Protein AF-S9Q608-F1 (afdb_monomer)

Organism: Cystobacter fuscus (strain ATCC 25194 / DSM 2262 / NBRC 100088 / M29) (NCBI:txid1242864)

pLDDT: mean 92.29, std 9.39, range [45.41, 98.0]

Solvent-accessible surface area (backbone atoms only — not comparable to full-atom values): 2791 Å² total; per-residue (Å²): 131,86,78,78,52,66,44,75,57,85,92,43,96,89,56,71,52,62,34,71,69,53,53,52,49,42,58,74,72,65,64,77,93,79,83,90,77,92,130

Mean predicted aligned error: 3.61 Å

Secondary structure (DSSP, 8-state):
-PPPSEE--TT-TT--EE-HHHHHHHHHTT--S------

Sequence (39 aa):
MEDANIFRP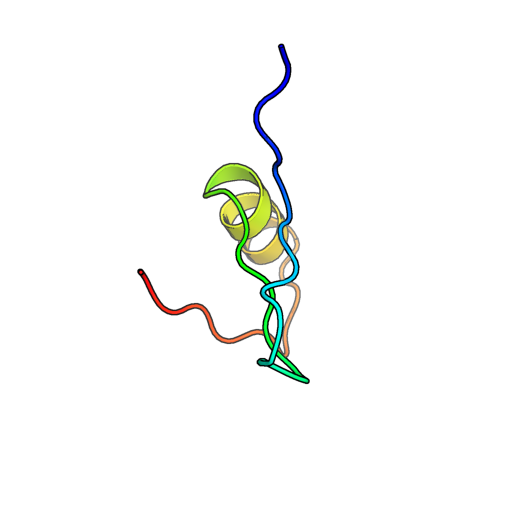WGWTVVLIVSERVKLAIEKEGLTGARFIEV

Structure (mmCIF, N/CA/C/O backbone):
data_AF-S9Q608-F1
#
_entry.id   AF-S9Q608-F1
#
loop_
_atom_site.group_PDB
_atom_site.id
_atom_site.type_symbol
_atom_site.label_atom_id
_atom_site.label_alt_id
_atom_site.label_comp_id
_atom_site.label_asym_id
_atom_site.label_entity_id
_atom_site.label_seq_id
_atom_site.pdbx_PDB_ins_code
_atom_site.Cartn_x
_atom_site.Cartn_y
_atom_site.Cartn_z
_atom_site.occupancy
_atom_site.B_iso_or_equiv
_atom_site.auth_seq_id
_atom_site.auth_comp_id
_atom_site.auth_asym_id
_atom_site.auth_atom_id
_atom_site.pdbx_PDB_model_num
ATOM 1 N N . MET A 1 1 ? 10.114 18.376 0.755 1.00 45.41 1 MET A N 1
ATOM 2 C CA . MET A 1 1 ? 9.699 17.647 -0.459 1.00 45.41 1 MET A CA 1
ATOM 3 C C . MET A 1 1 ? 8.836 16.509 0.033 1.00 45.41 1 MET A C 1
ATOM 5 O O . MET A 1 1 ? 9.310 15.771 0.880 1.00 45.41 1 MET A O 1
ATOM 9 N N . GLU A 1 2 ? 7.558 16.472 -0.335 1.00 64.88 2 GLU A N 1
ATOM 10 C CA . GLU A 1 2 ? 6.662 15.392 0.097 1.00 64.88 2 GLU A CA 1
ATOM 11 C C . GLU A 1 2 ? 7.069 14.086 -0.586 1.00 64.88 2 GLU A C 1
ATOM 13 O O . GLU A 1 2 ? 7.144 14.031 -1.814 1.00 64.88 2 GLU A O 1
ATOM 18 N N . ASP A 1 3 ? 7.324 13.047 0.208 1.00 84.75 3 ASP A N 1
ATOM 19 C CA . ASP A 1 3 ? 7.462 11.686 -0.300 1.00 84.75 3 ASP A CA 1
ATOM 20 C C . ASP A 1 3 ? 6.128 11.231 -0.911 1.00 84.75 3 ASP A C 1
ATOM 22 O O . ASP A 1 3 ? 5.043 11.484 -0.371 1.00 84.75 3 ASP A O 1
ATOM 26 N N . ALA A 1 4 ? 6.189 10.558 -2.061 1.00 90.12 4 ALA A N 1
ATOM 27 C CA . ALA A 1 4 ? 4.995 10.063 -2.732 1.00 90.12 4 ALA A CA 1
ATOM 28 C C . ALA A 1 4 ? 4.338 8.944 -1.905 1.00 90.12 4 ALA A C 1
ATOM 30 O O . ALA A 1 4 ? 4.977 7.964 -1.536 1.00 90.12 4 ALA A O 1
ATOM 31 N N . ASN A 1 5 ? 3.033 9.062 -1.651 1.00 95.12 5 ASN A N 1
ATOM 32 C CA . ASN A 1 5 ? 2.269 8.048 -0.912 1.00 95.12 5 ASN A CA 1
ATOM 33 C C . ASN A 1 5 ? 1.694 6.943 -1.814 1.00 95.12 5 ASN A C 1
ATOM 35 O O . ASN A 1 5 ? 1.296 5.894 -1.315 1.00 95.12 5 ASN A O 1
ATOM 39 N N . ILE A 1 6 ? 1.623 7.187 -3.126 1.00 95.06 6 ILE A N 1
ATOM 40 C CA . ILE A 1 6 ? 1.151 6.243 -4.143 1.00 95.06 6 ILE A CA 1
ATOM 41 C C . ILE A 1 6 ? 2.071 6.374 -5.354 1.00 95.06 6 ILE A C 1
ATOM 43 O O . ILE A 1 6 ? 2.289 7.476 -5.860 1.00 95.06 6 ILE A O 1
ATOM 47 N N . PHE A 1 7 ? 2.581 5.250 -5.838 1.00 94.75 7 PHE A N 1
ATOM 48 C CA . PHE A 1 7 ? 3.440 5.168 -7.006 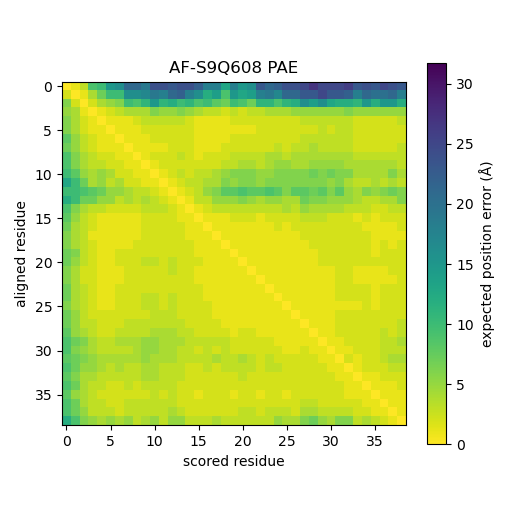1.00 94.75 7 PHE A CA 1
ATOM 49 C C . PHE A 1 7 ? 2.933 4.090 -7.965 1.00 94.75 7 PHE A C 1
ATOM 51 O O . PHE A 1 7 ? 2.612 2.968 -7.569 1.00 94.75 7 PHE A O 1
ATOM 58 N N . ARG A 1 8 ? 2.864 4.438 -9.253 1.00 93.88 8 ARG A N 1
ATOM 59 C CA . ARG A 1 8 ? 2.448 3.540 -10.331 1.00 93.88 8 ARG A CA 1
ATOM 60 C C . ARG A 1 8 ? 3.688 3.086 -11.113 1.00 93.88 8 ARG A C 1
ATOM 62 O O . ARG A 1 8 ? 4.157 3.839 -11.966 1.00 93.88 8 ARG A O 1
ATOM 69 N N . PRO A 1 9 ? 4.224 1.879 -10.860 1.00 92.81 9 PRO A N 1
ATOM 70 C CA . PRO A 1 9 ? 5.406 1.397 -11.563 1.00 92.81 9 PRO A CA 1
ATOM 71 C C . PRO A 1 9 ? 5.137 1.166 -13.053 1.00 92.81 9 PRO A C 1
ATOM 73 O O . PRO A 1 9 ? 4.124 0.577 -13.450 1.00 92.81 9 PRO A O 1
ATOM 76 N N . TRP A 1 10 ? 6.079 1.600 -13.888 1.00 93.88 10 TRP A N 1
ATOM 77 C CA . TRP A 1 10 ? 6.030 1.334 -15.321 1.00 93.88 10 TRP A CA 1
ATOM 78 C C . TRP A 1 10 ? 6.080 -0.179 -15.596 1.00 93.88 10 TRP A C 1
ATOM 80 O O . TRP A 1 10 ? 6.780 -0.923 -14.914 1.00 93.88 10 TRP A O 1
ATOM 90 N N . GLY A 1 11 ? 5.299 -0.649 -16.572 1.00 93.38 11 GLY A N 1
ATOM 91 C CA . GLY A 1 11 ? 5.244 -2.065 -16.961 1.00 93.38 11 GLY A CA 1
ATOM 92 C C . GLY A 1 11 ? 4.374 -2.984 -16.084 1.00 93.38 11 GLY A C 1
ATOM 93 O O . GLY A 1 11 ? 4.205 -4.147 -16.429 1.00 93.38 11 GLY A O 1
ATOM 94 N N . TRP A 1 12 ? 3.783 -2.502 -14.982 1.00 91.31 12 TRP A N 1
ATOM 95 C CA . TRP A 1 12 ? 3.016 -3.343 -14.038 1.00 91.31 12 TRP A CA 1
ATOM 96 C C . TRP A 1 12 ? 1.507 -3.084 -14.092 1.00 91.31 12 TRP A C 1
ATOM 98 O O . TRP A 1 12 ? 0.984 -2.450 -13.195 1.00 91.31 12 TRP A O 1
ATOM 108 N N . THR A 1 13 ? 0.770 -3.497 -15.120 1.00 86.62 13 THR A N 1
ATOM 109 C CA . THR A 1 13 ? -0.605 -3.022 -15.438 1.00 86.62 13 THR A CA 1
ATOM 110 C C . THR A 1 13 ? -1.602 -2.848 -14.267 1.00 86.62 13 THR A C 1
ATOM 112 O O . THR A 1 13 ? -2.416 -1.932 -14.332 1.00 86.62 13 THR A O 1
ATOM 115 N N . VAL A 1 14 ? -1.527 -3.646 -13.193 1.00 88.00 14 VAL A N 1
ATOM 116 C CA . VAL A 1 14 ? -2.564 -3.725 -12.136 1.00 88.00 14 VAL A CA 1
ATOM 117 C C . VAL A 1 14 ? -2.087 -3.278 -10.741 1.00 88.00 14 VAL A C 1
ATOM 119 O O . VAL A 1 14 ? -2.888 -3.182 -9.818 1.00 88.00 14 VAL A O 1
ATOM 122 N N . VAL A 1 15 ? -0.799 -2.985 -10.549 1.00 94.38 15 VAL A N 1
ATOM 123 C CA . VAL A 1 15 ? -0.228 -2.820 -9.198 1.00 94.38 15 VAL A CA 1
ATOM 124 C C . VAL A 1 15 ? 0.136 -1.365 -8.899 1.00 94.38 15 VAL A C 1
ATOM 126 O O . VAL A 1 15 ? 0.652 -0.640 -9.760 1.00 94.38 15 VAL A O 1
ATOM 129 N N . LEU A 1 16 ? -0.103 -0.975 -7.645 1.00 95.38 16 LEU A N 1
ATOM 130 C CA . LEU A 1 16 ? 0.333 0.275 -7.028 1.00 95.38 16 LEU A CA 1
ATOM 131 C C . LEU A 1 16 ? 1.287 -0.043 -5.874 1.00 95.38 16 LEU A C 1
ATOM 133 O O . LEU A 1 16 ? 1.028 -0.964 -5.102 1.00 95.38 16 LEU A O 1
ATOM 137 N N . ILE A 1 17 ? 2.355 0.739 -5.743 1.00 95.38 17 ILE A N 1
ATOM 138 C CA . ILE A 1 17 ? 3.169 0.784 -4.526 1.00 95.38 17 ILE A CA 1
ATOM 139 C C . ILE A 1 17 ? 2.604 1.916 -3.679 1.00 95.38 17 ILE A C 1
ATOM 141 O O . ILE A 1 17 ? 2.425 3.029 -4.175 1.00 95.38 17 ILE A O 1
ATOM 145 N N . VAL A 1 18 ? 2.282 1.635 -2.424 1.00 96.12 18 VAL A N 1
ATOM 146 C CA . VAL A 1 18 ? 1.701 2.615 -1.506 1.00 96.12 18 VAL A CA 1
ATOM 147 C C . VAL A 1 18 ? 2.539 2.699 -0.242 1.00 96.12 18 VAL A C 1
ATOM 149 O O . VAL A 1 18 ? 3.168 1.720 0.150 1.00 96.12 18 VAL A O 1
ATOM 152 N N . SER A 1 19 ? 2.550 3.863 0.401 1.00 96.50 19 SER A N 1
ATOM 153 C CA . SER A 1 19 ? 3.176 4.000 1.715 1.00 96.50 19 S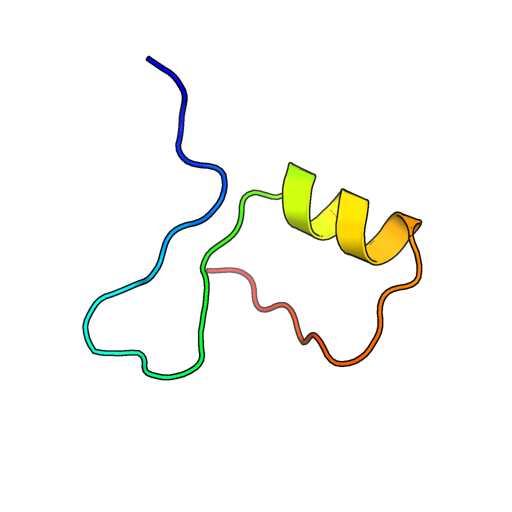ER A CA 1
ATOM 154 C C . SER A 1 19 ? 2.395 3.220 2.779 1.00 96.50 19 SER A C 1
ATOM 156 O O . SER A 1 19 ? 1.185 3.001 2.646 1.00 96.50 19 SER A O 1
ATOM 158 N N . GLU A 1 20 ? 3.060 2.867 3.884 1.00 95.75 20 GLU A N 1
ATOM 159 C CA . GLU A 1 20 ? 2.415 2.165 5.006 1.00 95.75 20 GLU A CA 1
ATOM 160 C C . GLU A 1 20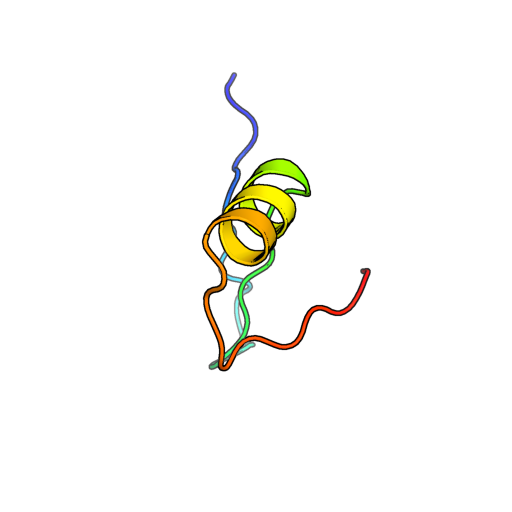 ? 1.202 2.941 5.543 1.00 95.75 20 GLU A C 1
ATOM 162 O O . GLU A 1 20 ? 0.176 2.361 5.882 1.00 95.75 20 GLU A O 1
ATOM 167 N N . ARG A 1 21 ? 1.262 4.279 5.529 1.00 95.94 21 ARG A N 1
ATOM 168 C CA . ARG A 1 21 ? 0.138 5.138 5.925 1.00 95.94 21 ARG A CA 1
ATOM 169 C C . ARG A 1 21 ? -1.121 4.871 5.093 1.00 95.94 21 ARG A C 1
ATOM 171 O O . ARG A 1 21 ? -2.218 4.869 5.647 1.00 95.94 21 ARG A O 1
ATOM 178 N N . VAL A 1 22 ? -0.982 4.691 3.780 1.00 96.44 22 VAL A N 1
ATOM 179 C CA . VAL A 1 22 ? -2.123 4.428 2.889 1.00 96.44 22 VAL A CA 1
ATOM 180 C C . VAL A 1 22 ? -2.663 3.020 3.121 1.00 96.44 22 VAL A C 1
ATOM 182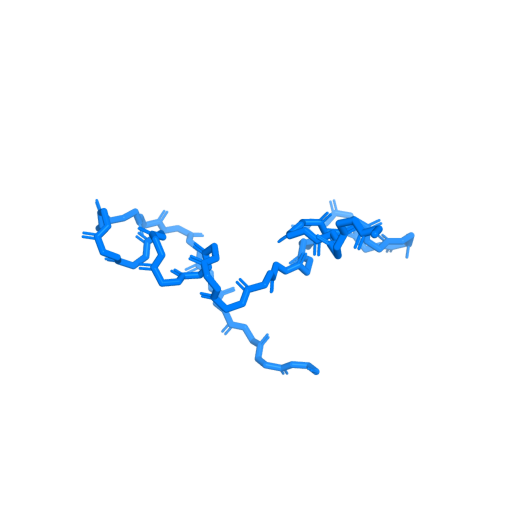 O O . VAL A 1 22 ? -3.876 2.862 3.233 1.00 96.44 22 VAL A O 1
ATOM 185 N N . LYS A 1 23 ? -1.786 2.018 3.263 1.00 96.44 23 LYS A N 1
ATOM 186 C CA . LYS A 1 23 ? -2.187 0.645 3.611 1.00 96.44 23 LYS A CA 1
ATOM 187 C C . LYS A 1 23 ? -2.994 0.610 4.914 1.00 96.44 23 LYS A C 1
ATOM 189 O O . LYS A 1 23 ? -4.117 0.114 4.910 1.00 96.44 23 LYS A O 1
ATOM 194 N N . LEU A 1 24 ? -2.481 1.220 5.985 1.00 97.06 24 LEU A N 1
ATOM 195 C CA . LEU A 1 24 ? -3.159 1.267 7.286 1.00 97.06 24 LEU A CA 1
AT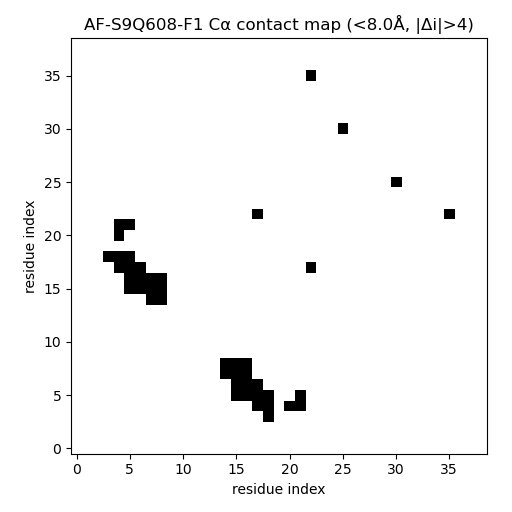OM 196 C C . LEU A 1 24 ? -4.507 1.992 7.224 1.00 97.06 24 LEU A C 1
ATOM 198 O O . LEU A 1 24 ? -5.454 1.588 7.895 1.00 97.06 24 LEU A O 1
ATOM 202 N N . ALA A 1 25 ? -4.620 3.054 6.421 1.00 97.19 25 ALA A N 1
ATOM 203 C CA . ALA A 1 25 ? -5.901 3.721 6.208 1.00 97.19 25 ALA A CA 1
ATOM 204 C C . ALA A 1 25 ? -6.910 2.789 5.517 1.00 97.19 25 ALA A C 1
ATOM 206 O O . ALA A 1 25 ? -8.051 2.704 5.957 1.00 97.19 25 ALA A O 1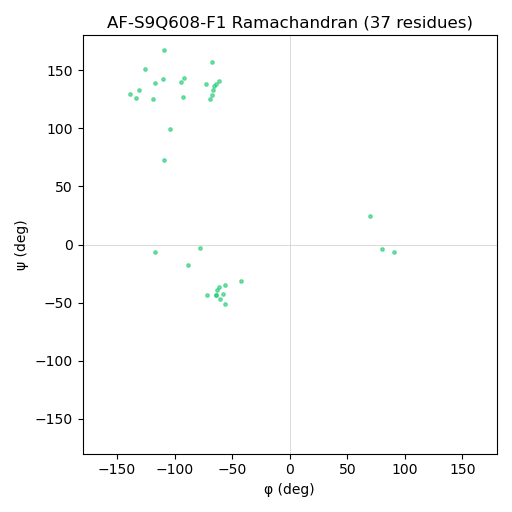
ATOM 207 N N . ILE A 1 26 ? -6.491 2.046 4.487 1.00 97.00 26 ILE A N 1
ATOM 208 C CA . ILE A 1 26 ? -7.355 1.086 3.782 1.00 97.00 26 ILE A CA 1
ATOM 209 C C . ILE A 1 26 ? -7.852 -0.009 4.734 1.00 97.00 26 ILE 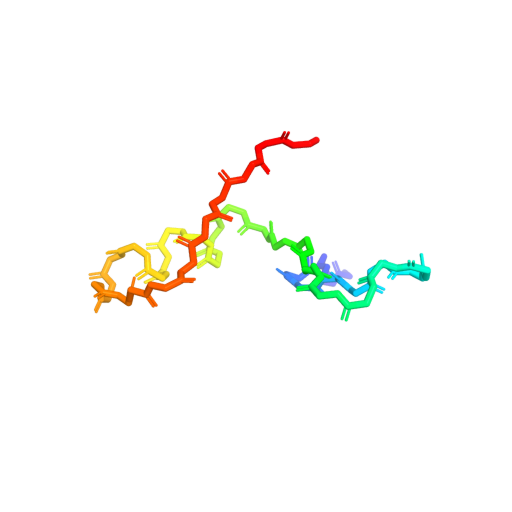A C 1
ATOM 211 O O . ILE A 1 26 ? -9.047 -0.304 4.763 1.00 97.00 26 ILE A O 1
ATOM 215 N N . GLU A 1 27 ? -6.951 -0.577 5.536 1.00 96.56 27 GLU A N 1
ATOM 216 C CA . GLU A 1 27 ? -7.285 -1.613 6.519 1.00 96.56 27 GLU A CA 1
ATOM 217 C C . GLU A 1 27 ? -8.231 -1.083 7.604 1.00 96.56 27 GLU A C 1
ATOM 219 O O . GLU A 1 27 ? -9.216 -1.741 7.941 1.00 96.56 27 GLU A O 1
ATOM 224 N N . LYS A 1 28 ? -7.979 0.130 8.114 1.00 98.00 28 LYS A N 1
ATOM 225 C CA . LYS A 1 28 ? -8.809 0.769 9.144 1.00 98.00 28 LYS A CA 1
ATOM 226 C C . LYS A 1 28 ? -10.234 1.045 8.665 1.00 98.00 28 LYS A C 1
ATOM 228 O O . LYS A 1 28 ? -11.172 0.872 9.437 1.00 98.00 28 LYS A O 1
ATOM 233 N N . GLU A 1 29 ? -10.394 1.465 7.414 1.00 97.94 29 GLU A N 1
ATOM 234 C CA . GLU A 1 29 ? -11.709 1.729 6.817 1.00 97.94 29 GLU A CA 1
ATOM 235 C C . GLU A 1 29 ? -12.439 0.438 6.390 1.00 97.94 29 GLU A C 1
ATOM 237 O O . GLU A 1 29 ? -13.576 0.495 5.926 1.00 97.94 29 GLU A O 1
ATOM 242 N N . GLY A 1 30 ? -11.815 -0.739 6.541 1.00 96.62 30 GLY A N 1
ATOM 243 C CA . GLY A 1 30 ? -12.433 -2.026 6.209 1.00 96.62 30 GLY A CA 1
ATOM 244 C C . GLY A 1 30 ? -12.637 -2.244 4.706 1.00 96.62 30 GLY A C 1
ATOM 245 O O . GLY A 1 30 ? -13.517 -3.007 4.301 1.00 96.62 30 GLY A O 1
ATOM 246 N N . LEU A 1 31 ? -11.844 -1.571 3.867 1.00 96.81 31 LEU A N 1
ATOM 247 C CA . LEU A 1 31 ? -11.889 -1.732 2.415 1.00 96.81 31 LEU A CA 1
ATOM 248 C C . LEU A 1 31 ? -11.423 -3.141 2.021 1.00 96.81 31 LEU A C 1
ATOM 250 O O . LEU A 1 31 ? -10.388 -3.629 2.470 1.00 96.81 31 LEU A O 1
ATOM 254 N N . THR A 1 32 ? -12.186 -3.795 1.146 1.00 92.88 32 THR A N 1
ATOM 255 C CA . THR A 1 32 ? -11.911 -5.164 0.681 1.00 92.88 32 THR A CA 1
ATOM 256 C C . THR A 1 32 ? -11.447 -5.179 -0.778 1.00 92.88 32 THR A C 1
ATOM 258 O O . THR A 1 32 ? -11.530 -4.177 -1.485 1.00 92.88 32 THR A O 1
ATOM 261 N N . GLY A 1 33 ? -10.926 -6.320 -1.241 1.00 93.88 33 GLY A N 1
ATOM 262 C CA . GLY A 1 33 ? -10.501 -6.511 -2.635 1.00 93.88 33 GLY A CA 1
ATOM 263 C C . GLY A 1 33 ? -9.040 -6.152 -2.930 1.00 93.88 33 GLY A C 1
ATOM 264 O O . GLY A 1 33 ? -8.558 -6.447 -4.021 1.00 93.88 33 GLY A O 1
ATOM 265 N N . ALA A 1 34 ? -8.311 -5.589 -1.963 1.00 94.38 34 ALA A N 1
ATOM 266 C CA . ALA A 1 34 ? -6.867 -5.393 -2.050 1.00 94.38 34 ALA A CA 1
ATOM 267 C C . ALA A 1 34 ? -6.099 -6.582 -1.443 1.00 94.38 34 ALA A C 1
ATOM 269 O O . ALA A 1 34 ? -6.502 -7.147 -0.426 1.00 94.38 34 ALA A O 1
ATOM 270 N N . ARG A 1 35 ? -4.958 -6.937 -2.047 1.00 94.38 35 ARG A N 1
ATOM 271 C CA . ARG A 1 35 ? -3.931 -7.802 -1.449 1.00 94.38 35 ARG A CA 1
ATOM 272 C C . ARG A 1 35 ? -2.641 -6.996 -1.349 1.00 94.38 35 ARG A C 1
ATOM 274 O O . ARG A 1 35 ? -2.158 -6.508 -2.368 1.00 94.38 35 ARG A O 1
ATOM 281 N N . PHE A 1 36 ? -2.078 -6.905 -0.149 1.00 95.38 36 PHE A N 1
ATOM 282 C CA . PHE A 1 36 ? -0.800 -6.237 0.090 1.00 95.38 36 PHE A CA 1
ATOM 283 C C . PHE A 1 36 ? 0.360 -7.239 0.064 1.00 95.38 36 PHE A C 1
ATOM 285 O O . PHE A 1 36 ? 0.225 -8.363 0.549 1.00 95.38 36 PHE A O 1
ATOM 292 N N . ILE A 1 37 ? 1.480 -6.828 -0.535 1.00 95.25 37 ILE A N 1
ATOM 293 C CA . ILE A 1 37 ? 2.745 -7.571 -0.608 1.00 95.25 37 ILE A CA 1
ATOM 294 C C . ILE A 1 37 ? 3.851 -6.572 -0.254 1.00 95.25 37 ILE A C 1
ATOM 296 O O . ILE A 1 37 ? 3.899 -5.500 -0.854 1.00 95.25 37 ILE A O 1
ATOM 300 N N . GLU A 1 38 ? 4.696 -6.905 0.724 1.00 94.06 38 GLU A N 1
ATOM 301 C CA . GLU A 1 38 ? 5.861 -6.085 1.083 1.00 94.06 38 GLU A CA 1
ATOM 302 C C . GLU A 1 38 ? 6.947 -6.203 0.006 1.00 94.06 38 GLU A C 1
ATOM 304 O O . GLU A 1 38 ? 7.188 -7.295 -0.519 1.00 94.06 38 GLU A O 1
ATOM 309 N N . VAL A 1 39 ? 7.567 -5.072 -0.343 1.00 89.44 39 VAL A N 1
ATOM 310 C CA . VAL A 1 39 ? 8.575 -4.932 -1.408 1.00 89.44 39 VAL A CA 1
ATOM 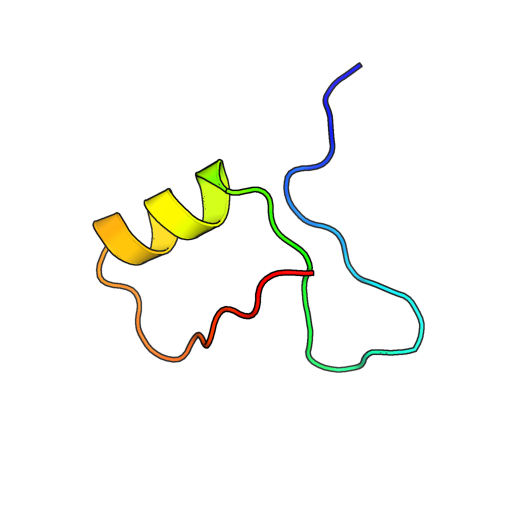311 C C . VAL A 1 39 ? 9.713 -4.022 -0.983 1.00 89.44 39 VAL A C 1
ATOM 313 O O . VAL A 1 39 ? 9.474 -3.150 -0.117 1.00 89.44 39 VAL A O 1
#

Radius of gyration: 10.98 Å; Cα contacts (8 Å, |Δi|>4): 22; chains: 1; bounding box: 22×25×26 Å

Foldseek 3Di:
DDDDQWDDDPPPVPDIDGDPVVVVVCVVVVPDDDDDDDD